Protein 6IIW (pdb70)

Structure (mmCIF, N/CA/C/O backbone):
data_6IIW
#
_entry.id   6IIW
#
_cell.length_a   36.716
_cell.length_b   36.716
_cell.length_c   220.147
_cell.angle_alpha   90.00
_cell.angle_beta   90.00
_cell.angle_gamma   120.00
#
_symmetry.space_group_name_H-M   'P 61 2 2'
#
loop_
_entity.id
_entity.type
_entity.pdbx_description
1 polymer 'E3 ubiquitin-protein ligase UHRF1'
2 polymer 'PCNA-associated factor'
3 non-polymer 'ZINC ION'
4 non-polymer '4-(2-HYDROXYETHYL)-1-PIPERAZINE ETHANESULFONIC ACID'
5 water water
#
loop_
_atom_site.group_PDB
_atom_site.id
_atom_site.type_symbol
_atom_site.label_atom_id
_atom_site.label_alt_id
_atom_site.label_comp_id
_atom_site.label_asym_id
_atom_site.label_entity_id
_atom_site.label_seq_id
_atom_site.pdbx_PDB_ins_code
_atom_site.Cartn_x
_atom_site.Cartn_y
_atom_site.Cartn_z
_atom_site.occupancy
_atom_site.B_iso_or_equiv
_atom_site.auth_seq_id
_atom_site.auth_comp_id
_atom_site.auth_asym_id
_atom_site.auth_atom_id
_atom_site.pdbx_PDB_model_num
ATOM 1 C CA . GLY A 1 1 ? -29.154 2.540 -1.639 1.00 56.60 299 GLY A CA 1
ATOM 2 C C . GLY A 1 1 ? -28.122 2.087 -2.658 1.00 59.00 299 GLY A C 1
ATOM 3 O O . GLY A 1 1 ? -28.314 1.066 -3.326 1.00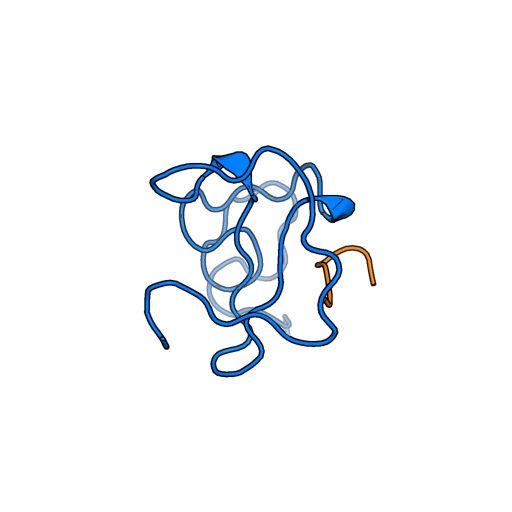 61.31 299 GLY A O 1
ATOM 4 N N . PRO A 1 2 ? -27.031 2.839 -2.789 1.00 50.83 300 PRO A N 1
ATOM 5 C CA . PRO A 1 2 ? -25.967 2.448 -3.718 1.00 39.29 300 PRO A CA 1
ATOM 6 C C . PRO A 1 2 ? -25.112 1.326 -3.150 1.00 36.54 300 PRO A C 1
ATOM 7 O O . PRO A 1 2 ? -25.086 1.068 -1.944 1.00 40.03 300 PRO A O 1
ATOM 11 N N . SER A 1 3 ? -24.404 0.654 -4.059 1.00 35.11 301 SER A N 1
ATOM 12 C CA . SER A 1 3 ? -23.513 -0.422 -3.643 1.00 39.01 301 SER A CA 1
ATOM 13 C C . SER A 1 3 ? -22.288 0.128 -2.925 1.00 33.44 301 SER A C 1
ATOM 14 O O . SER A 1 3 ? -21.824 -0.452 -1.932 1.00 37.91 301 SER A O 1
ATOM 17 N N . CYS A 1 4 ? -21.760 1.250 -3.408 1.00 29.97 302 CYS A N 1
ATOM 18 C CA . CYS A 1 4 ? -20.540 1.840 -2.879 1.00 28.47 302 CYS A CA 1
ATOM 19 C C . CYS A 1 4 ? -20.868 3.193 -2.268 1.00 28.81 302 CYS A C 1
ATOM 20 O O . CYS A 1 4 ? -21.305 4.105 -2.972 1.00 29.08 302 CYS A O 1
ATOM 23 N N . LYS A 1 5 ? -20.645 3.322 -0.959 1.00 30.57 303 LYS A N 1
ATOM 24 C CA . LYS A 1 5 ? -20.858 4.587 -0.266 1.00 33.81 303 LYS A CA 1
ATOM 25 C C . LYS A 1 5 ? -19.973 5.707 -0.790 1.00 30.18 303 LYS A C 1
ATOM 26 O O . LYS A 1 5 ? -20.363 6.881 -0.699 1.00 31.30 303 LYS A O 1
ATOM 32 N N . HIS A 1 6 ? -18.803 5.379 -1.348 1.00 28.17 304 HIS A N 1
ATOM 33 C CA . HIS A 1 6 ? -17.810 6.411 -1.640 1.00 27.65 304 HIS A CA 1
ATOM 34 C C . HIS A 1 6 ? -18.099 7.111 -2.949 1.00 26.24 304 HIS A C 1
ATOM 35 O O . HIS A 1 6 ? -17.903 8.321 -3.062 1.00 35.20 304 HIS A O 1
ATOM 42 N N . CYS A 1 7 ? -18.552 6.384 -3.949 1.00 24.62 305 CYS A N 1
ATOM 43 C CA . CYS A 1 7 ? -18.876 7.022 -5.209 1.00 23.61 305 CYS A CA 1
ATOM 44 C C . CYS A 1 7 ? -20.362 7.017 -5.516 1.00 28.10 305 CYS A C 1
ATOM 45 O O . CYS A 1 7 ? -20.774 7.666 -6.486 1.00 24.42 305 CYS A O 1
ATOM 48 N N . LYS A 1 8 ? -21.170 6.350 -4.684 1.00 25.51 306 LYS A N 1
ATOM 49 C CA . LYS A 1 8 ? -22.612 6.171 -4.903 1.00 26.75 306 LYS A CA 1
ATOM 50 C C . LYS A 1 8 ? -22.893 5.672 -6.314 1.00 26.25 306 LYS A C 1
ATOM 51 O O . LYS A 1 8 ? -23.868 6.066 -6.961 1.00 28.41 306 LYS A O 1
ATOM 57 N N . ASP A 1 9 ? -21.991 4.807 -6.787 1.00 24.19 307 ASP A N 1
ATOM 58 C CA . ASP A 1 9 ? -22.145 4.059 -8.028 1.00 23.81 307 ASP A CA 1
ATOM 59 C C . ASP A 1 9 ? -22.183 4.983 -9.238 1.00 27.41 307 ASP A C 1
ATOM 60 O O . ASP A 1 9 ? -22.783 4.648 -10.261 1.00 34.81 307 ASP A O 1
ATOM 65 N N . ASP A 1 10 ? -21.532 6.142 -9.143 1.00 23.14 308 ASP A N 1
ATOM 66 C CA . ASP A 1 10 ? -21.472 7.089 -10.257 1.00 24.79 308 ASP A CA 1
ATOM 67 C C . ASP A 1 10 ? -20.344 6.678 -11.202 1.00 21.13 308 ASP A C 1
ATOM 68 O O . ASP A 1 10 ? -19.168 6.806 -10.863 1.00 22.20 308 ASP A O 1
ATOM 73 N N . VAL A 1 11 ? -20.696 6.210 -12.404 1.00 25.72 309 VAL A N 1
ATOM 74 C CA . VAL A 1 11 ? -19.660 5.760 -13.330 1.00 24.15 309 VAL A CA 1
ATOM 75 C C . VAL A 1 11 ? -18.766 6.903 -13.800 1.00 24.62 309 VAL A C 1
ATOM 76 O O . VAL A 1 11 ? -17.684 6.655 -14.345 1.00 24.61 309 VAL A O 1
ATOM 80 N N . ASN A 1 12 ? -19.194 8.151 -13.623 1.00 24.80 310 ASN A N 1
ATOM 81 C CA . ASN A 1 12 ? -18.395 9.295 -14.033 1.00 26.29 310 ASN A CA 1
ATOM 82 C C . ASN A 1 12 ? -17.48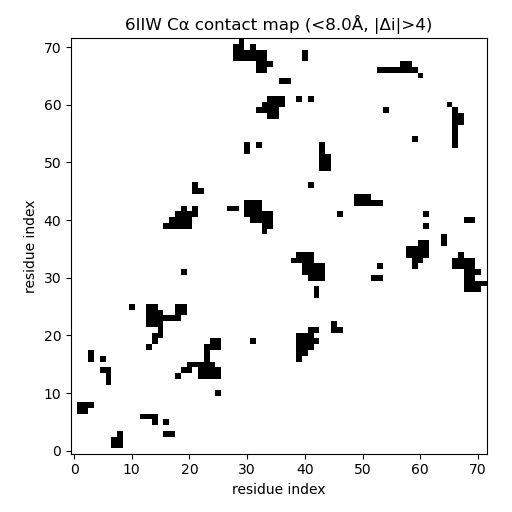9 9.800 -12.927 1.00 24.35 310 ASN A C 1
ATOM 83 O O . ASN A 1 12 ? -16.757 10.773 -13.137 1.00 26.21 310 ASN A O 1
ATOM 88 N N . ARG A 1 13 ? -17.532 9.174 -11.760 1.00 23.60 311 ARG A N 1
ATOM 89 C CA . ARG A 1 13 ? -16.606 9.463 -10.683 1.00 22.90 311 ARG A CA 1
ATOM 90 C C . ARG A 1 13 ? -15.525 8.395 -10.623 1.00 24.94 311 ARG A C 1
ATOM 91 O O . ARG A 1 13 ? -15.762 7.225 -10.935 1.00 24.10 311 ARG A O 1
ATOM 99 N N . LEU A 1 14 ? -14.329 8.812 -10.235 1.00 20.58 312 LEU A N 1
ATOM 100 C CA . LEU A 1 14 ? -13.294 7.855 -9.892 1.00 18.77 312 LEU A CA 1
ATOM 101 C C . LEU A 1 14 ? -13.598 7.274 -8.520 1.00 18.09 312 LEU A C 1
ATOM 102 O O . LEU A 1 14 ? -14.181 7.948 -7.666 1.00 21.06 312 LEU A O 1
ATOM 107 N N . CYS A 1 15 ? -13.192 6.023 -8.298 1.00 16.90 313 CYS A N 1
ATOM 108 C CA . CYS A 1 15 ? -13.427 5.434 -6.983 1.00 16.68 313 CYS A CA 1
ATOM 109 C C . CYS A 1 15 ? -12.410 4.342 -6.710 1.00 16.51 313 CYS A C 1
ATOM 110 O O . CYS A 1 15 ? -12.376 3.334 -7.417 1.00 17.01 313 CYS A O 1
ATOM 113 N N . ARG A 1 16 ? -11.607 4.521 -5.666 1.00 19.10 314 ARG A N 1
ATOM 114 C CA . ARG A 1 16 ? -10.610 3.508 -5.359 1.00 17.00 314 ARG A CA 1
ATOM 115 C C . ARG A 1 16 ? -11.174 2.379 -4.518 1.00 19.64 314 ARG A C 1
ATOM 116 O O . ARG A 1 16 ? -10.472 1.402 -4.273 1.00 18.93 314 ARG A O 1
ATOM 124 N N . VAL A 1 17 ? -12.437 2.457 -4.120 1.00 19.63 315 VAL A N 1
ATOM 125 C CA . VAL A 1 17 ? -13.027 1.350 -3.380 1.00 19.19 315 VAL A CA 1
ATOM 126 C C . VAL A 1 17 ? -13.653 0.326 -4.316 1.00 19.73 315 VAL A C 1
ATOM 127 O O . VAL A 1 17 ? -13.517 -0.879 -4.100 1.00 24.33 315 VAL A O 1
ATOM 131 N N . CYS A 1 18 ? -14.328 0.766 -5.378 1.00 15.09 316 CYS A N 1
ATOM 132 C CA . CYS A 1 18 ? -14.986 -0.164 -6.286 1.00 15.01 316 CYS A CA 1
ATOM 133 C C . CYS A 1 18 ? -14.427 -0.142 -7.699 1.00 19.54 316 CYS A C 1
ATOM 134 O O . CYS A 1 18 ? -14.878 -0.933 -8.536 1.00 23.57 316 CYS A O 1
ATOM 137 N N . ALA A 1 19 ? -13.447 0.714 -7.993 1.00 14.46 317 ALA A N 1
ATOM 138 C CA . ALA A 1 19 ? -12.743 0.635 -9.269 1.00 15.81 317 ALA A CA 1
ATOM 139 C C . ALA A 1 19 ? -11.269 0.422 -8.964 1.00 20.67 317 ALA A C 1
ATOM 140 O O . ALA A 1 19 ? -10.953 -0.115 -7.898 1.00 17.15 317 ALA A O 1
ATOM 142 N N . CYS A 1 20 ? -10.358 0.818 -9.858 1.00 15.51 318 CYS A N 1
ATOM 143 C CA . CYS A 1 20 ? -8.938 0.584 -9.587 1.00 14.13 318 CYS A CA 1
ATOM 144 C C . CYS A 1 20 ? -8.557 1.198 -8.252 1.00 13.94 318 CYS A C 1
ATOM 145 O O . CYS A 1 20 ? -8.773 2.388 -8.030 1.00 15.13 318 CYS A O 1
ATOM 148 N N . HIS A 1 21 ? -7.987 0.371 -7.368 1.00 13.99 319 HIS A N 1
ATOM 149 C CA . HIS A 1 21 ? -7.651 0.821 -6.019 1.00 17.09 319 HIS A CA 1
ATOM 150 C C . HIS A 1 21 ? -6.512 1.834 -6.003 1.00 20.18 319 HIS A C 1
ATOM 151 O O . HIS A 1 21 ? -6.338 2.546 -5.004 1.00 19.44 319 HIS A O 1
ATOM 158 N N . LEU A 1 22 ? -5.726 1.904 -7.070 1.00 17.79 320 LEU A N 1
ATOM 159 C CA . LEU A 1 22 ? -4.598 2.818 -7.149 1.00 17.89 320 LEU A CA 1
ATOM 160 C C . LEU A 1 22 ? -4.989 4.140 -7.800 1.00 22.45 320 LEU A C 1
ATOM 161 O O . LEU A 1 22 ? -4.680 5.207 -7.263 1.00 26.43 320 LEU A O 1
ATOM 166 N N . CYS A 1 23 ? -5.694 4.095 -8.936 1.00 19.62 321 CYS A N 1
ATOM 167 C CA . CYS A 1 23 ? -6.016 5.318 -9.663 1.00 17.92 321 CYS A CA 1
ATOM 168 C C . CYS A 1 23 ? -7.490 5.707 -9.632 1.00 17.60 321 CYS A C 1
ATOM 169 O O . CYS A 1 23 ? -7.811 6.855 -9.975 1.00 20.63 321 CYS A O 1
ATOM 172 N N . GLY A 1 24 ? -8.384 4.801 -9.228 1.00 16.60 322 GLY A N 1
ATOM 173 C CA . GLY A 1 24 ? -9.802 5.081 -9.183 1.00 15.67 322 GLY A CA 1
ATOM 174 C C . GLY A 1 24 ? -10.500 4.929 -10.507 1.00 17.82 322 GLY A C 1
ATOM 175 O O . GLY A 1 24 ? -11.733 5.028 -10.556 1.00 16.09 322 GLY A O 1
ATOM 176 N N . GLY A 1 25 ? -9.754 4.664 -11.575 1.00 15.32 323 GLY A N 1
ATOM 177 C CA . GLY A 1 25 ? -10.345 4.623 -12.900 1.00 17.19 323 GLY A CA 1
ATOM 178 C C . GLY A 1 25 ? -11.128 3.350 -13.142 1.00 17.42 323 GLY A C 1
ATOM 179 O O . GLY A 1 25 ? -10.804 2.275 -12.628 1.00 17.68 323 GLY A O 1
ATOM 180 N N . ARG A 1 26 ? -12.169 3.482 -13.959 1.00 17.82 324 ARG A N 1
ATOM 181 C CA . ARG A 1 26 ? -13.048 2.372 -14.285 1.00 16.06 324 ARG A CA 1
ATOM 182 C C . ARG A 1 26 ? -12.754 1.761 -15.644 1.00 18.40 324 ARG A C 1
ATOM 183 O O . ARG A 1 26 ? -13.371 0.752 -15.997 1.00 21.24 324 ARG A O 1
ATOM 191 N N . GLN A 1 27 ? -11.859 2.362 -16.419 1.00 17.99 325 GLN A N 1
ATOM 192 C CA . GLN A 1 27 ? -11.597 1.868 -17.757 1.00 19.13 325 GLN A CA 1
ATOM 193 C C . GLN A 1 27 ? -10.869 0.531 -17.698 1.00 18.38 325 GLN A C 1
ATOM 194 O O . GLN A 1 27 ? -10.303 0.142 -16.670 1.00 17.61 325 GLN A O 1
ATOM 200 N N . ASP A 1 28 ? -10.888 -0.173 -18.825 1.00 19.47 326 ASP A N 1
ATOM 201 C CA . ASP A 1 28 ? -10.185 -1.444 -18.974 1.00 19.92 326 ASP A CA 1
ATOM 202 C C . ASP A 1 28 ? -10.485 -2.436 -17.848 1.00 23.49 326 ASP A C 1
ATOM 203 O O . ASP A 1 28 ? -9.564 -2.951 -17.211 1.00 19.87 326 ASP A O 1
ATOM 208 N N . PRO A 1 29 ? -11.763 -2.745 -17.594 1.00 24.37 327 PRO A N 1
ATOM 209 C CA . PRO A 1 29 ? -12.067 -3.701 -16.514 1.00 22.27 327 PRO A CA 1
ATOM 210 C C . PRO A 1 29 ? -11.459 -5.074 -16.739 1.00 22.27 327 PRO A C 1
ATOM 211 O O . PRO A 1 29 ? -11.189 -5.787 -15.763 1.00 24.90 327 PRO A O 1
ATOM 215 N N . ASP A 1 30 ? -11.217 -5.461 -17.998 1.00 25.34 328 ASP A N 1
ATOM 216 C CA . ASP A 1 30 ? -10.556 -6.731 -18.262 1.00 25.48 328 ASP A CA 1
ATOM 217 C C . ASP A 1 30 ? -9.074 -6.704 -17.902 1.00 30.32 328 ASP A C 1
ATOM 218 O O . ASP A 1 30 ? -8.428 -7.756 -17.939 1.00 26.80 328 ASP A O 1
ATOM 223 N N . LYS A 1 31 ? -8.522 -5.539 -17.556 1.00 24.49 329 LYS A N 1
ATOM 224 C CA . LYS A 1 31 ? -7.146 -5.425 -17.097 1.00 23.16 329 LYS A CA 1
ATOM 225 C C . LYS A 1 31 ? -7.069 -5.104 -15.614 1.00 20.47 329 LYS A C 1
ATOM 226 O O . LYS A 1 31 ? -5.970 -4.860 -15.102 1.00 21.45 329 LYS A O 1
ATOM 232 N N . GLN A 1 32 ? -8.205 -5.076 -14.916 1.00 19.64 330 GLN A N 1
ATOM 233 C CA . GLN A 1 32 ? -8.230 -4.813 -13.484 1.00 17.19 330 GLN A CA 1
ATOM 234 C C . GLN A 1 32 ? -8.288 -6.143 -12.749 1.00 20.32 330 GLN A C 1
ATOM 235 O O . GLN A 1 32 ? -9.332 -6.801 -12.727 1.00 22.49 330 GLN A O 1
ATOM 241 N N . LEU A 1 33 ? -7.172 -6.533 -12.142 1.00 17.96 331 LEU A N 1
ATOM 242 C CA . LEU A 1 33 ? -7.131 -7.787 -11.412 1.00 15.41 331 LEU A CA 1
ATOM 243 C C . LEU A 1 33 ? -7.828 -7.624 -10.073 1.00 14.49 331 LEU A C 1
ATOM 244 O O . LEU A 1 33 ? -7.694 -6.590 -9.417 1.00 16.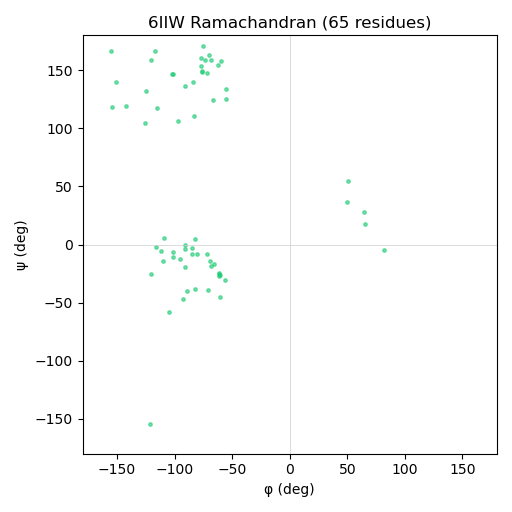74 331 LEU A O 1
ATOM 249 N N A MET A 1 34 ? -8.576 -8.651 -9.673 0.72 15.24 332 MET A N 1
ATOM 250 N N B MET A 1 34 ? -8.575 -8.645 -9.673 0.28 16.03 332 MET A N 1
ATOM 251 C CA A MET A 1 34 ? -9.244 -8.681 -8.376 0.72 17.72 332 MET A CA 1
ATOM 252 C CA B MET A 1 34 ? -9.231 -8.665 -8.374 0.28 17.51 332 MET A CA 1
ATOM 253 C C A MET A 1 34 ? -8.380 -9.458 -7.391 0.72 17.42 332 MET A C 1
ATOM 254 C C B MET A 1 34 ? -8.373 -9.452 -7.395 0.28 17.51 332 MET A C 1
ATOM 255 O O A MET A 1 34 ? -8.054 -10.625 -7.634 0.72 18.47 332 MET A O 1
ATOM 256 O O B MET A 1 34 ? -8.019 -10.605 -7.660 0.28 18.14 332 MET A O 1
ATOM 265 N N . CYS A 1 35 ? -8.041 -8.827 -6.268 1.00 16.55 333 CYS A N 1
ATOM 266 C CA . CYS A 1 35 ? -7.232 -9.496 -5.262 1.00 17.56 333 CYS A CA 1
ATOM 267 C C . CYS A 1 35 ? -8.036 -10.597 -4.586 1.00 21.36 333 CYS A C 1
ATOM 268 O O . CYS A 1 35 ? -9.166 -10.373 -4.142 1.00 18.31 333 CYS A O 1
ATOM 271 N N . ASP A 1 36 ? -7.452 -11.791 -4.497 1.00 17.82 334 ASP A N 1
ATOM 272 C CA . ASP A 1 36 ? -8.187 -12.898 -3.908 1.00 20.02 334 ASP A CA 1
ATOM 273 C 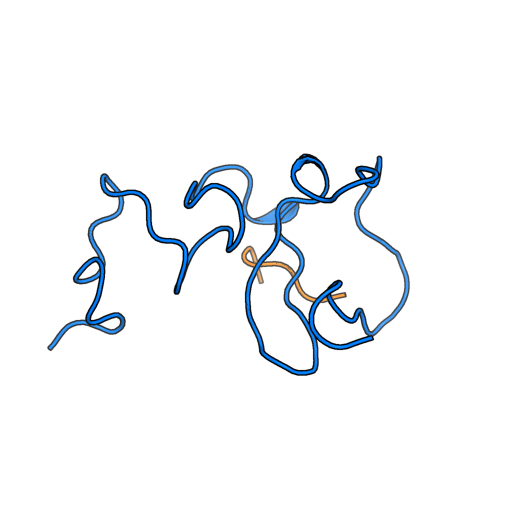C . ASP A 1 36 ? -8.148 -12.899 -2.395 1.00 21.51 334 ASP A C 1
ATOM 274 O O . ASP A 1 36 ? -8.673 -13.835 -1.781 1.00 23.62 334 ASP A O 1
ATOM 279 N N . GLU A 1 37 ? -7.562 -11.870 -1.783 1.00 20.47 335 GLU A N 1
ATOM 280 C CA . GLU A 1 37 ? -7.688 -11.663 -0.345 1.00 22.73 335 GLU A CA 1
ATOM 281 C C . GLU A 1 37 ? -8.642 -10.522 -0.022 1.00 24.43 335 GLU A C 1
ATOM 282 O O . GLU A 1 37 ? -9.634 -10.736 0.683 1.00 26.67 335 GLU A O 1
ATOM 288 N N . CYS A 1 38 ? -8.376 -9.311 -0.528 1.00 19.90 336 CYS A N 1
ATOM 289 C CA . CYS A 1 38 ? -9.130 -8.124 -0.131 1.00 19.77 336 CYS A CA 1
ATOM 290 C C . CYS A 1 38 ? -10.184 -7.707 -1.145 1.00 17.97 336 CYS A C 1
ATOM 291 O O . CYS A 1 38 ? -11.010 -6.844 -0.828 1.00 19.87 336 CYS A O 1
ATOM 294 N N . ASP A 1 39 ? -10.166 -8.288 -2.343 1.00 18.05 337 ASP A N 1
ATOM 295 C CA . ASP A 1 39 ? -11.138 -8.036 -3.405 1.00 16.59 337 ASP A CA 1
ATOM 296 C C . ASP A 1 39 ? -11.080 -6.615 -3.948 1.00 17.68 337 ASP A C 1
ATOM 297 O O . ASP A 1 39 ? -12.029 -6.167 -4.601 1.00 19.48 337 ASP A O 1
ATOM 302 N N . MET A 1 40 ? -9.993 -5.894 -3.710 1.00 17.04 338 MET A N 1
ATOM 303 C CA . MET A 1 40 ? -9.791 -4.645 -4.421 1.00 15.91 338 MET A CA 1
ATOM 304 C C . MET A 1 40 ? -9.311 -4.940 -5.833 1.00 13.32 338 MET A C 1
ATOM 305 O O . MET A 1 40 ? -8.709 -5.986 -6.097 1.00 19.24 338 MET A O 1
ATOM 310 N N . ALA A 1 41 ? -9.596 -4.012 -6.741 1.00 15.98 339 ALA A N 1
ATOM 311 C CA . ALA A 1 41 ? -9.231 -4.135 -8.146 1.00 13.68 339 ALA A CA 1
ATOM 312 C C . ALA A 1 41 ? -8.006 -3.285 -8.455 1.00 18.18 339 ALA A C 1
ATOM 313 O O . ALA A 1 41 ? -7.823 -2.209 -7.887 1.00 17.51 339 ALA A O 1
ATOM 315 N N . PHE A 1 42 ? -7.180 -3.766 -9.387 1.00 15.30 340 PHE A N 1
ATOM 316 C CA . PHE A 1 42 ? -5.923 -3.101 -9.732 1.00 14.83 340 PHE A CA 1
ATOM 317 C C . PHE A 1 42 ? -5.698 -3.201 -11.229 1.00 17.68 340 PHE A C 1
ATOM 318 O O . PHE A 1 42 ? -5.577 -4.311 -11.748 1.00 18.26 340 PHE A O 1
ATOM 326 N N . HIS A 1 43 ? -5.615 -2.060 -11.920 1.00 16.72 341 HIS A N 1
ATOM 327 C CA . HIS A 1 43 ? -5.1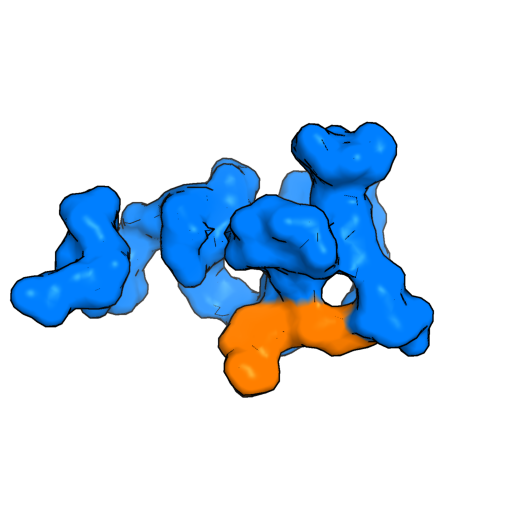14 -2.082 -13.294 1.00 16.89 341 HIS A CA 1
ATOM 328 C C . HIS A 1 43 ? -3.742 -2.734 -13.318 1.00 17.30 341 HIS A C 1
ATOM 329 O O . HIS A 1 43 ? -2.880 -2.393 -12.508 1.00 19.69 341 HIS A O 1
ATOM 336 N N . ILE A 1 44 ? -3.529 -3.656 -14.265 1.00 20.46 342 ILE A N 1
ATOM 337 C CA . ILE A 1 44 ? -2.197 -4.247 -14.376 1.00 19.34 342 ILE A CA 1
ATOM 338 C C . ILE A 1 44 ? -1.152 -3.159 -14.564 1.00 19.07 342 ILE A C 1
ATOM 339 O O . ILE A 1 44 ? -0.008 -3.297 -14.114 1.00 26.08 342 ILE A O 1
ATOM 344 N N . TYR A 1 45 ? -1.524 -2.049 -15.195 1.00 20.72 343 TYR A N 1
ATOM 345 C CA . TYR A 1 45 ? -0.562 -0.997 -15.484 1.00 22.59 343 TYR A CA 1
ATOM 346 C C . TYR A 1 45 ? -0.459 0.061 -14.394 1.00 26.76 343 TYR A C 1
ATOM 347 O O . TYR A 1 45 ? 0.370 0.972 -14.519 1.00 26.66 343 TYR A O 1
ATOM 356 N N . CYS A 1 46 ? -1.278 -0.018 -13.347 1.00 20.55 344 CYS A N 1
ATOM 357 C CA . CYS A 1 46 ? -1.096 0.846 -12.190 1.00 20.45 344 CYS A CA 1
ATOM 358 C C . CYS A 1 46 ? -0.195 0.218 -11.142 1.00 24.17 344 CYS A C 1
ATOM 359 O O . CYS A 1 46 ? 0.356 0.938 -10.302 1.00 24.51 344 CYS A O 1
ATOM 362 N N . LEU A 1 47 ? -0.023 -1.100 -11.185 1.00 24.30 345 LEU A N 1
ATOM 363 C CA . LEU A 1 47 ? 0.866 -1.762 -10.244 1.00 29.10 345 LEU A CA 1
ATOM 364 C C . LEU A 1 47 ? 2.293 -1.263 -10.433 1.00 33.81 345 LEU A C 1
ATOM 365 O O . LEU A 1 47 ? 2.674 -0.776 -11.501 1.00 31.52 345 LEU A O 1
ATOM 370 N N . ASP A 1 48 ? 3.079 -1.361 -9.369 1.00 35.01 346 ASP A N 1
ATOM 371 C CA . ASP A 1 48 ? 4.481 -0.953 -9.388 1.00 40.64 346 ASP A CA 1
ATOM 372 C C . ASP A 1 48 ? 5.322 -2.129 -8.916 1.00 42.63 346 ASP A C 1
ATOM 373 O O . ASP A 1 48 ? 5.327 -2.431 -7.704 1.00 46.41 346 ASP A O 1
ATOM 378 N N . PRO A 1 49 ? 6.025 -2.835 -9.816 1.00 41.19 347 PRO A N 1
ATOM 379 C CA . PRO A 1 49 ? 6.090 -2.570 -11.258 1.00 40.88 347 PRO A CA 1
ATOM 380 C C . PRO A 1 49 ? 4.807 -2.979 -11.956 1.00 37.33 347 PRO A C 1
ATOM 381 O O . PRO A 1 49 ? 4.050 -3.778 -11.411 1.00 37.96 347 PRO A O 1
ATOM 385 N N . PRO A 1 50 ? 4.547 -2.426 -13.134 1.00 35.04 348 PRO A N 1
ATOM 386 C CA 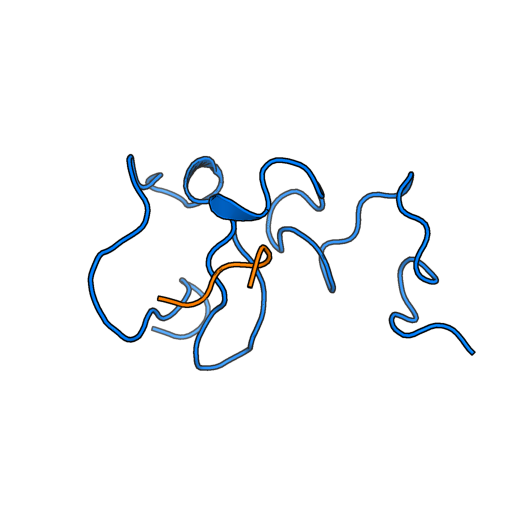. PRO A 1 50 ? 3.359 -2.843 -13.882 1.00 35.43 348 PRO A CA 1
ATOM 387 C C . PRO A 1 50 ? 3.538 -4.239 -14.455 1.00 41.17 348 PRO A C 1
ATOM 388 O O . PRO A 1 50 ? 4.648 -4.661 -14.786 1.00 45.63 348 PRO A O 1
ATOM 392 N N . LEU A 1 51 ? 2.426 -4.969 -14.537 1.00 30.90 349 LEU A N 1
ATOM 393 C CA . LEU A 1 51 ? 2.388 -6.238 -15.251 1.00 32.30 349 LEU A CA 1
ATOM 394 C C . LEU A 1 51 ? 1.993 -5.987 -16.699 1.00 31.57 349 LEU A C 1
ATOM 395 O O . LEU A 1 51 ? 1.076 -5.208 -16.975 1.00 32.15 349 LEU A O 1
ATOM 400 N N . SER A 1 52 ? 2.691 -6.640 -17.630 1.00 31.70 350 SER A N 1
ATOM 401 C CA . SER A 1 52 ? 2.410 -6.364 -19.033 1.00 32.72 350 SER A CA 1
ATOM 402 C C . SER A 1 52 ? 1.248 -7.182 -19.584 1.00 38.06 350 SER A C 1
ATOM 403 O O . SER A 1 52 ? 0.824 -6.931 -20.718 1.00 37.13 350 SER A O 1
ATOM 406 N N . SER A 1 53 ? 0.725 -8.145 -18.825 1.00 34.54 351 SER A N 1
ATOM 407 C CA . SER A 1 53 ? -0.492 -8.846 -19.215 1.00 36.01 351 SER A CA 1
ATOM 408 C C . SER A 1 53 ? -1.168 -9.401 -17.968 1.00 33.77 351 SER A C 1
ATOM 409 O O . SER A 1 53 ? -0.576 -9.463 -16.888 1.00 30.33 351 SER A O 1
ATOM 412 N N . VAL A 1 54 ? -2.417 -9.824 -18.145 1.00 27.95 352 VAL A N 1
ATOM 413 C CA . VAL A 1 54 ? -3.210 -10.453 -17.091 1.00 27.25 352 VAL A CA 1
ATOM 414 C C . VAL A 1 54 ? -2.581 -11.801 -16.750 1.00 25.16 352 VAL A C 1
ATOM 415 O O . VAL A 1 54 ? -2.387 -12.636 -17.647 1.00 30.21 352 VAL A O 1
ATOM 419 N N . PRO A 1 55 ? -2.225 -12.053 -15.492 1.00 25.29 353 PRO A N 1
ATOM 420 C CA . PRO A 1 55 ? -1.591 -13.333 -15.142 1.00 29.44 353 PRO A CA 1
ATOM 421 C C . PRO A 1 55 ? -2.484 -14.523 -15.471 1.00 26.68 353 PRO A C 1
ATOM 422 O O . PRO A 1 55 ? -3.707 -14.409 -15.575 1.00 31.55 353 PRO A O 1
ATOM 426 N N . SER A 1 56 ? -1.847 -15.690 -15.627 1.00 29.36 354 SER A N 1
ATOM 427 C CA . SER A 1 56 ? -2.547 -16.921 -15.974 1.00 30.78 354 SER A CA 1
ATOM 428 C C . SER A 1 56 ? -2.911 -17.775 -14.768 1.00 36.85 354 SER A C 1
ATOM 429 O O . SER A 1 56 ? -3.696 -18.718 -14.913 1.00 31.51 354 SER A O 1
ATOM 432 N N . GLU A 1 57 ? -2.370 -17.481 -13.589 1.00 29.90 355 GLU A N 1
ATOM 433 C CA . GLU A 1 57 ? -2.685 -18.308 -12.434 1.00 30.22 355 GLU A CA 1
ATOM 434 C C . GLU A 1 57 ? -4.145 -18.138 -12.031 1.00 27.42 355 GLU A C 1
ATOM 435 O O . GLU A 1 57 ? -4.802 -17.151 -12.370 1.00 27.53 355 GLU A O 1
ATOM 441 N N . ASP A 1 58 ? -4.655 -19.135 -11.303 1.00 28.16 356 ASP A N 1
ATOM 442 C CA . ASP A 1 58 ? -6.023 -19.067 -10.800 1.00 26.08 356 ASP A CA 1
ATOM 443 C C . ASP A 1 58 ? -6.210 -17.878 -9.876 1.00 31.22 356 ASP A C 1
ATOM 444 O O . ASP A 1 58 ? -7.215 -17.165 -9.954 1.00 26.77 356 ASP A O 1
ATOM 449 N N . GLU A 1 59 ? -5.268 -17.671 -8.967 1.00 22.56 357 GLU A N 1
ATOM 450 C CA . GLU A 1 59 ? -5.421 -16.652 -7.944 1.00 23.39 357 GLU A CA 1
ATOM 451 C C . GLU A 1 59 ? -4.295 -15.632 -8.023 1.00 26.10 357 GLU A C 1
ATOM 452 O O . GLU A 1 59 ? -3.218 -15.893 -8.562 1.00 25.41 357 GLU A O 1
ATOM 458 N N . TRP A 1 60 ? -4.564 -14.459 -7.460 1.00 21.78 358 TRP A N 1
ATOM 459 C CA . TRP A 1 60 ? -3.624 -13.354 -7.499 1.00 22.47 358 TRP A CA 1
ATOM 460 C C . TRP A 1 60 ? -3.847 -12.508 -6.259 1.00 21.36 358 TRP A C 1
ATOM 461 O O . TRP A 1 60 ? -4.986 -12.288 -5.847 1.00 21.21 358 TRP A O 1
ATOM 472 N N . TYR A 1 61 ? -2.757 -12.040 -5.670 1.00 19.54 359 TYR A N 1
ATOM 473 C CA . TYR A 1 61 ? -2.818 -11.284 -4.431 1.00 21.20 359 TYR A CA 1
ATOM 474 C C . TYR A 1 61 ? -2.122 -9.951 -4.637 1.00 22.55 359 TYR A C 1
ATOM 475 O O . TYR A 1 61 ? -1.016 -9.898 -5.189 1.00 23.49 359 TYR A O 1
ATOM 484 N N . CYS A 1 62 ? -2.789 -8.880 -4.215 1.00 20.16 360 CYS A N 1
ATOM 485 C CA . CYS A 1 62 ? -2.339 -7.536 -4.491 1.00 18.41 360 CYS A CA 1
ATOM 486 C C . CYS A 1 62 ? -1.152 -7.192 -3.597 1.00 23.36 360 CYS A C 1
ATOM 487 O O . CYS A 1 62 ? -0.806 -7.955 -2.685 1.00 20.06 360 CYS A O 1
ATOM 490 N N . PRO A 1 63 ? -0.489 -6.054 -3.849 1.00 23.26 361 PRO A N 1
ATOM 491 C CA . PRO A 1 63 ? 0.653 -5.671 -3.000 1.00 24.24 361 PRO A CA 1
ATOM 492 C C . PRO A 1 63 ? 0.290 -5.469 -1.551 1.00 28.50 361 PRO A C 1
ATOM 493 O O . PRO A 1 63 ? 1.165 -5.599 -0.686 1.00 31.52 361 PRO A O 1
ATOM 497 N N . GLU A 1 64 ? -0.964 -5.138 -1.248 1.00 19.23 362 GLU A N 1
ATOM 498 C CA . GLU A 1 64 ? -1.342 -4.930 0.142 1.00 20.11 362 GLU A CA 1
ATOM 499 C C . GLU A 1 64 ? -1.605 -6.236 0.876 1.00 27.39 362 GLU A C 1
ATOM 500 O O . GLU A 1 64 ? -1.750 -6.222 2.104 1.00 30.32 362 GLU A O 1
ATOM 506 N N . CYS A 1 65 ? -1.634 -7.363 0.169 1.00 23.21 363 CYS A N 1
ATOM 507 C CA . CYS A 1 65 ? -2.027 -8.627 0.772 1.00 24.16 363 CYS A CA 1
ATOM 508 C C . CYS A 1 65 ? -0.951 -9.701 0.708 1.00 28.97 363 CYS A C 1
ATOM 509 O O . CYS A 1 65 ? -0.950 -10.596 1.558 1.00 34.41 363 CYS A O 1
ATOM 512 N N . ARG A 1 66 ? -0.040 -9.640 -0.256 1.00 33.55 364 ARG A N 1
ATOM 513 C CA . ARG A 1 66 ? 0.992 -10.671 -0.391 1.00 39.47 364 ARG A CA 1
ATOM 514 C C . ARG A 1 66 ? 2.199 -10.413 0.509 1.00 43.97 364 ARG A C 1
ATOM 515 O O . ARG A 1 66 ? 2.415 -9.288 0.961 1.00 42.38 364 ARG A O 1
ATOM 523 N N . VAL B 2 1 ? -6.947 -15.722 -12.973 1.00 25.57 1 VAL B N 1
ATOM 524 C CA A VAL B 2 1 ? -7.256 -14.619 -12.071 0.55 22.28 1 VAL B CA 1
ATOM 525 C CA B VAL B 2 1 ? -7.207 -14.555 -12.132 0.45 22.29 1 VAL B CA 1
ATOM 526 C C . VAL B 2 1 ? -8.605 -14.025 -12.436 1.00 22.04 1 VAL B C 1
ATOM 527 O O . VAL B 2 1 ? -9.056 -14.122 -13.574 1.00 28.70 1 VAL B O 1
ATOM 534 N N . ARG B 2 2 ? -9.274 -13.457 -11.434 1.00 20.85 2 ARG B N 1
ATOM 535 C CA . ARG B 2 2 ? -10.518 -12.737 -11.664 1.00 20.81 2 ARG B CA 1
ATOM 536 C C . ARG B 2 2 ? -10.200 -11.311 -12.085 1.00 20.25 2 ARG B C 1
ATOM 537 O O . ARG B 2 2 ? -9.286 -10.687 -11.546 1.00 20.56 2 ARG B O 1
ATOM 545 N N . THR B 2 3 ? -10.955 -10.791 -13.050 1.00 21.63 3 THR B N 1
ATOM 546 C CA . THR B 2 3 ? -10.873 -9.376 -13.384 1.00 19.82 3 THR B CA 1
ATOM 547 C C . THR B 2 3 ? -12.215 -8.715 -13.111 1.00 19.82 3 THR B C 1
ATOM 548 O O . THR B 2 3 ? -13.233 -9.379 -12.912 1.00 22.37 3 THR B O 1
ATOM 552 N N . LYS B 2 4 ? -12.202 -7.383 -13.098 1.00 19.52 4 LYS B N 1
ATOM 553 C CA . LYS B 2 4 ? -13.445 -6.649 -12.909 1.00 19.92 4 LYS B CA 1
ATOM 554 C C . LYS B 2 4 ? -14.439 -6.943 -14.023 1.00 20.54 4 LYS B C 1
ATOM 555 O O . LYS B 2 4 ? -15.648 -6.814 -13.809 1.00 29.63 4 LYS B O 1
ATOM 561 N N . ALA B 2 5 ? -13.958 -7.356 -15.198 1.00 21.26 5 ALA B N 1
ATOM 562 C CA . ALA B 2 5 ? -14.846 -7.688 -16.306 1.00 26.27 5 ALA B CA 1
ATOM 563 C C . ALA B 2 5 ? -15.665 -8.950 -16.065 1.00 29.70 5 ALA B C 1
ATOM 564 O O . ALA B 2 5 ? -16.625 -9.195 -16.807 1.00 30.01 5 ALA B O 1
ATOM 566 N N . ASP B 2 6 ? -15.314 -9.754 -15.066 1.00 26.06 6 ASP B N 1
ATOM 567 C CA . ASP B 2 6 ? -16.006 -11.015 -14.817 1.00 31.29 6 ASP B CA 1
ATOM 568 C C . ASP B 2 6 ? -17.297 -10.824 -14.012 1.00 39.97 6 ASP B C 1
ATOM 569 O O . ASP B 2 6 ? -17.414 -9.905 -13.194 1.00 39.32 6 ASP B O 1
#

Foldseek 3Di:
DDDDPPCDPDLPDFDLAADAVQTSHNPPQVQWDQAPPPRGTHRQVSDVVRDPGDDDDPHDHHPVGD/DDDPVD

Radius of gyration: 11.8 Å; Cα contacts (8 Å, |Δi|>4): 147; chains: 2; bounding box: 35×28×20 Å

GO terms:
  GO:0061630 ubiquitin protein ligase activity (F, IDA)
  GO:0141119 chromosomal DNA methylation maintenance following DNA replication (P, IDA)
  GO:0006511 ubiquitin-dependent protein catabolic process (P, IDA)
  GO:0090307 mitotic spindle assembly (P, IDA)
  GO:0071168 protein localization to chromatin (P, IDA)
  GO:0005819 spindle (C, IC)
  GO:0062072 histone H3K9me2/3 reader activity (F, IDA)
  GO:0004842 ubiquitin-protein transferase activity (F, IDA)
  GO:0000785 chromatin (C, IDA)
  GO:0000791 euchromatin (C, IDA)
  GO:0000792 heterochromatin (C, IDA)
  GO:0005657 replication fork (C, IDA)
  GO:0008270 zinc ion binding (F, IDA)
  GO:0008327 methyl-CpG binding (F, IDA)
  GO:0042393 histone binding (F, IDA)
  GO:0044729 hemi-methylated DNA-binding (F, IDA)
  GO:0051865 protein autoubiquitination (P, IDA)
  GO:0140234 histone H3K23 ubiquitin ligase activity (F, IDA)
  GO:0140248 histone H3K18 ubiquitin ligase activity (F, IDA)
  GO:0140851 histone H3K14 ubiquitin ligase activity (F, IDA)

Nearest PDB structures (foldseek):
  3sou-assembly1_A  TM=9.886E-01  e=3.303E-13  Homo sapiens
  3sou-assembly3_B  TM=9.891E-01  e=8.685E-13  Homo sapiens
  8xv7-assembly3_E  TM=9.539E-01  e=1.408E-12  Homo sapiens
  8xv7-assembly4_G  TM=9.510E-01  e=1.617E-12  Homo sapiens
  8xv4-assembly1_A  TM=9.621E-01  e=3.456E-12  Homo sapiens

Solvent-accessible surface area: 4791 Å² total; per-residue (Å²): 107,68,112,10,166,116,5,150,68,56,115,138,147,130,7,144,63,38,3,0,40,75,54,0,5,67,90,57,54,85,85,1,0,18,1,45,124,50,75,42,2,1,0,6,89,38,9,130,100,86,66,120,75,55,32,115,114,129,102,24,85,0,61,113,46,166,37,93,15,76,60,134

B-factor: mean 29.65, std 12.39, range [13.32, 90.35]

InterPro domains:
  IPR000626 Ubiquitin-like domain [PF00240] (3-75)
  IPR000626 Ubiquitin-like domain [PS50053] (1-75)
  IPR000626 Ubiquitin-like domain [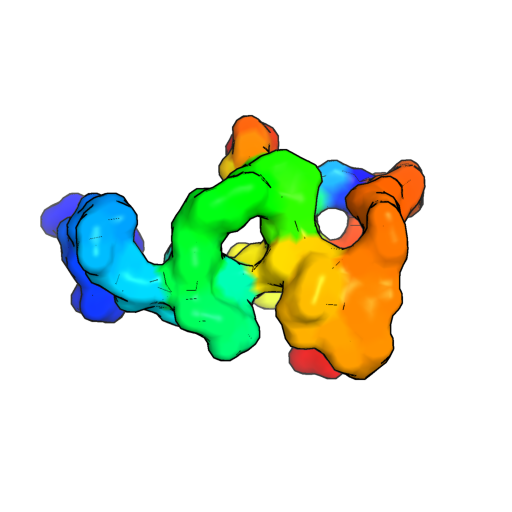SM00213] (1-74)
  IPR001841 Zinc finger, RING-type [PS50089] (318-364)
  IPR001841 Zinc finger, RING-type [PS50089] (724-763)
  IPR001841 Zinc finger, RING-type [SM00184] (318-363)
  IPR001841 Zinc finger, RING-type [SM00184] (724-762)
  IPR001965 Zinc finger, PHD-type [SM00249] (317-364)
  IPR003105 SRA-YDG [PF02182] (417-585)
  IPR003105 SRA-YDG [PS51015] (419-582)
  IPR003105 SRA-YDG [SM00466] (414-586)
  IPR011011 Zinc finger, FYVE/PHD-type [SSF57903] (316-367)
  IPR013083 Zinc finger, RING/FYVE/PHD-type [G3DSA:3.30.40.10] (670-793)
  IPR015947 PUA-like superfamily [SSF88697] (400-607)
  IPR017907 Zinc finger, RING-type, conserved site [PS00518] (739-748)
  IPR019787 Zinc finger, PHD-finger [PF00628] (318-363)
  IPR019787 Zinc finger, PHD-finger [PS50016] (310-366)
  IPR021991 UHRF1, tandem tudor domain [PF12148] (133-284)
  IPR029071 Ubiquitin-like domain superfamily [SSF54236] (1-9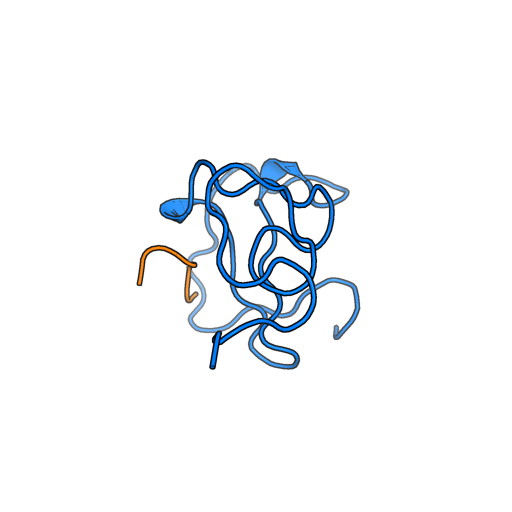6)
  IPR036987 SRA-YDG superfamily [G3DSA:2.30.280.10] (399-609)

Organism: Homo sapiens (NCBI:txid9606)

CATH classification: 3.30.40.10

Sequence (72 aa):
GPSCKHCKDDVNRLCRVCACHLCGGRQDPDKQLMMCDECDMAFHIYCLDPPLSSVPSEDEWYCPECRVVRTKAD

Secondary structure (P-SEA, 3-state):
cccccccccccccccccccccccccccccccbbbbccccbbbcccccccccccccccccccccccc/cccccc